Protein AF-Q0JE43-F1 (afdb_monomer_lite)

InterPro domains:
  IPR021109 Aspartic peptidase domain superfamily [G3DSA:2.40.70.10] (1-69)
  IPR021109 Aspartic peptidase domain superfamily [SSF50630] (2-69)

Radius of gyration: 16.01 Å; chains: 1; bounding box: 33×33×42 Å

Structure (mmCIF, N/CA/C/O backbone):
data_AF-Q0JE43-F1
#
_entry.id   AF-Q0JE43-F1
#
loop_
_atom_site.group_PDB
_atom_site.id
_atom_site.type_symbol
_atom_site.label_atom_id
_atom_site.label_alt_id
_atom_site.label_comp_id
_atom_site.label_asym_id
_atom_site.label_entity_id
_atom_site.label_seq_id
_atom_site.pdbx_PDB_ins_code
_ato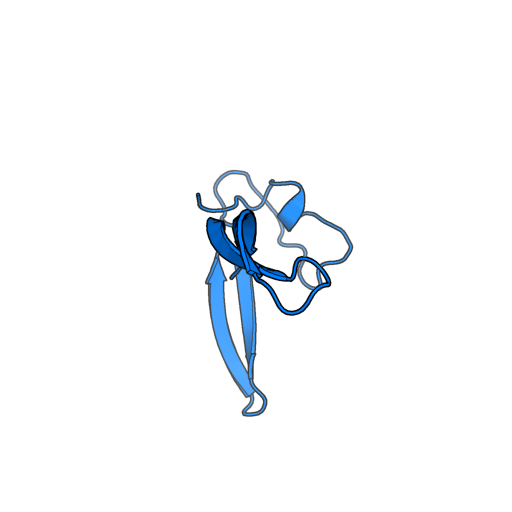m_site.Cartn_x
_atom_site.Cartn_y
_atom_site.Cartn_z
_atom_site.occupancy
_atom_site.B_iso_or_equiv
_atom_site.auth_seq_id
_atom_site.auth_comp_id
_atom_site.auth_asym_id
_atom_site.auth_atom_id
_atom_site.pdbx_PDB_model_num
ATOM 1 N N . LYS A 1 1 ? -6.606 7.555 -5.343 1.00 93.38 1 LYS A N 1
ATOM 2 C CA . LYS A 1 1 ? -5.595 8.327 -6.123 1.00 93.38 1 LYS A CA 1
ATOM 3 C C . LYS A 1 1 ? -4.377 7.439 -6.366 1.00 93.38 1 LYS A C 1
ATOM 5 O O . LYS A 1 1 ? -3.901 6.853 -5.408 1.00 93.38 1 LYS A O 1
ATOM 10 N N . VAL A 1 2 ? -3.865 7.333 -7.596 1.00 94.06 2 VAL A N 1
ATOM 11 C CA . VAL A 1 2 ? -2.631 6.563 -7.862 1.00 94.06 2 VAL A CA 1
ATOM 12 C C . VAL A 1 2 ? -1.407 7.320 -7.339 1.00 94.06 2 VAL A C 1
ATOM 14 O O . VAL A 1 2 ? -1.331 8.539 -7.507 1.00 94.06 2 VAL A O 1
ATOM 17 N N . VAL A 1 3 ? -0.483 6.606 -6.695 1.00 93.56 3 VAL A N 1
ATOM 18 C CA . VAL A 1 3 ? 0.771 7.158 -6.167 1.00 93.56 3 VAL A CA 1
ATOM 19 C C . VAL A 1 3 ? 1.803 7.230 -7.282 1.00 93.56 3 VAL A C 1
ATOM 21 O O . VAL A 1 3 ? 2.018 6.262 -8.019 1.00 93.56 3 VAL A O 1
ATOM 24 N N . LYS A 1 4 ? 2.440 8.387 -7.415 1.00 92.25 4 LYS A N 1
ATOM 25 C CA . LYS A 1 4 ? 3.503 8.594 -8.389 1.00 92.25 4 LYS A CA 1
ATOM 26 C C . LYS A 1 4 ? 4.832 8.108 -7.847 1.00 92.25 4 LYS A C 1
ATOM 28 O O . LYS A 1 4 ? 5.043 8.016 -6.641 1.00 92.25 4 LYS A O 1
ATOM 33 N N . CYS A 1 5 ? 5.737 7.801 -8.758 1.00 89.19 5 CYS A N 1
ATOM 34 C CA . CYS A 1 5 ? 7.065 7.350 -8.403 1.00 89.19 5 CYS A CA 1
ATOM 35 C C . CYS A 1 5 ? 7.827 8.400 -7.562 1.00 89.19 5 CYS A C 1
ATOM 37 O O . CYS A 1 5 ? 8.561 8.034 -6.651 1.00 89.19 5 CYS A O 1
ATOM 39 N N . ASP A 1 6 ? 7.653 9.696 -7.837 1.00 88.25 6 ASP A N 1
ATOM 40 C CA . ASP A 1 6 ? 8.346 10.790 -7.144 1.00 88.25 6 ASP A CA 1
ATOM 41 C C . ASP A 1 6 ? 7.661 11.223 -5.838 1.00 88.25 6 ASP A C 1
ATOM 43 O O . ASP A 1 6 ? 8.175 12.084 -5.122 1.00 88.25 6 ASP A O 1
ATOM 47 N N . ASP A 1 7 ? 6.525 10.611 -5.485 1.00 89.62 7 ASP A N 1
ATOM 48 C CA . ASP A 1 7 ? 5.877 10.859 -4.202 1.00 89.62 7 ASP A CA 1
ATOM 49 C C . ASP A 1 7 ? 6.778 10.371 -3.050 1.00 89.62 7 ASP A C 1
ATOM 51 O O . ASP A 1 7 ? 7.401 9.307 -3.115 1.00 89.62 7 ASP A O 1
ATOM 55 N N . MET A 1 8 ? 6.783 11.112 -1.935 1.00 87.94 8 MET A N 1
ATOM 56 C CA . MET A 1 8 ? 7.558 10.789 -0.720 1.00 87.94 8 MET A CA 1
ATOM 57 C C . MET A 1 8 ? 7.360 9.349 -0.222 1.00 87.94 8 MET A C 1
ATOM 59 O O . MET A 1 8 ? 8.276 8.727 0.307 1.00 87.94 8 MET A O 1
ATOM 63 N N . PHE A 1 9 ? 6.157 8.798 -0.406 1.00 88.25 9 PHE A N 1
ATOM 64 C CA . PHE A 1 9 ? 5.841 7.423 -0.029 1.00 88.25 9 PHE A CA 1
ATOM 65 C C . PHE A 1 9 ? 6.671 6.410 -0.821 1.00 88.25 9 PHE A C 1
ATOM 67 O O . PHE A 1 9 ? 7.068 5.387 -0.263 1.00 88.25 9 PHE A O 1
ATOM 74 N N . CYS A 1 10 ? 6.911 6.683 -2.105 1.00 87.25 10 CYS A N 1
ATOM 75 C CA . CYS A 1 10 ? 7.604 5.786 -3.019 1.00 87.25 10 CYS A CA 1
ATOM 76 C C . CYS A 1 10 ? 9.128 5.922 -2.952 1.00 87.25 10 CYS A C 1
ATOM 78 O O . CYS A 1 10 ? 9.842 4.946 -3.143 1.00 87.25 10 CYS A O 1
ATOM 80 N N . THR A 1 11 ? 9.617 7.123 -2.641 1.00 86.31 11 THR A N 1
ATOM 81 C CA . THR A 1 11 ? 11.052 7.434 -2.565 1.00 86.31 11 THR A CA 1
ATOM 82 C C . THR A 1 11 ? 11.674 7.155 -1.193 1.00 86.31 11 THR A C 1
ATOM 84 O O . THR A 1 11 ? 12.889 7.293 -1.049 1.00 86.31 11 THR A O 1
ATOM 87 N N . SER A 1 12 ? 10.870 6.744 -0.201 1.00 83.19 12 SER A N 1
ATOM 88 C CA . SER A 1 12 ? 11.341 6.413 1.150 1.00 83.19 12 SER A CA 1
ATOM 89 C C . SER A 1 12 ? 12.470 5.367 1.126 1.00 83.19 12 SER A C 1
ATOM 91 O O . SER A 1 12 ? 12.313 4.339 0.462 1.00 83.19 12 SER A O 1
ATOM 93 N N . PRO A 1 13 ? 13.573 5.581 1.873 1.00 73.19 13 PRO A N 1
ATOM 94 C CA . PRO A 1 13 ? 14.712 4.660 1.920 1.00 73.19 13 PRO A CA 1
ATOM 95 C C . PRO A 1 13 ? 14.380 3.295 2.537 1.00 73.19 13 PRO A C 1
ATOM 97 O O . PRO A 1 13 ? 15.138 2.351 2.353 1.00 73.19 13 PRO A O 1
ATOM 100 N N . ASP A 1 14 ? 13.244 3.164 3.225 1.00 73.75 14 ASP A N 1
ATOM 101 C CA . ASP A 1 14 ? 12.793 1.893 3.806 1.00 73.75 14 ASP A CA 1
ATOM 102 C C . ASP A 1 14 ? 12.226 0.913 2.759 1.00 73.75 14 ASP A C 1
ATOM 104 O O . ASP A 1 14 ? 11.752 -0.169 3.111 1.00 73.75 14 ASP A O 1
ATOM 108 N N . ARG A 1 15 ? 12.213 1.282 1.469 1.00 70.00 15 ARG A N 1
ATOM 109 C CA . ARG A 1 15 ? 11.738 0.405 0.397 1.00 70.00 15 ARG A CA 1
ATOM 110 C C . ARG A 1 15 ? 12.866 -0.376 -0.247 1.00 70.00 15 ARG A C 1
ATOM 112 O O . ARG A 1 15 ? 13.859 0.180 -0.693 1.00 70.00 15 ARG A O 1
ATOM 119 N N . ASP A 1 16 ? 12.594 -1.663 -0.411 1.00 64.50 16 ASP A N 1
ATOM 120 C CA . ASP A 1 16 ? 13.480 -2.647 -1.036 1.00 64.50 16 ASP A CA 1
ATOM 121 C C . ASP A 1 16 ? 13.769 -2.349 -2.521 1.00 64.50 16 ASP A C 1
ATOM 123 O O . ASP A 1 16 ? 14.777 -2.777 -3.077 1.00 64.50 16 ASP A O 1
ATOM 127 N N . VAL A 1 17 ? 12.887 -1.585 -3.179 1.00 64.38 17 VAL A N 1
ATOM 128 C CA . VAL A 1 17 ? 13.037 -1.171 -4.576 1.00 64.38 17 VAL A CA 1
ATOM 129 C C . VAL A 1 17 ? 12.939 0.342 -4.649 1.00 64.38 17 VAL A C 1
ATOM 131 O O . VAL A 1 17 ? 11.861 0.912 -4.474 1.00 64.38 17 VAL A O 1
ATOM 134 N N . GLN A 1 18 ? 14.065 0.980 -4.954 1.00 65.19 18 GLN A N 1
ATOM 135 C CA . GLN A 1 18 ? 14.119 2.392 -5.303 1.00 65.19 18 GLN A CA 1
ATOM 136 C C . GLN A 1 18 ? 14.197 2.485 -6.833 1.00 65.19 18 GLN A C 1
ATOM 138 O O . GLN A 1 18 ? 15.268 2.280 -7.407 1.00 65.19 18 GLN A O 1
ATOM 143 N N . PRO A 1 19 ? 13.062 2.681 -7.529 1.00 64.12 19 PRO A N 1
ATOM 144 C CA . PRO A 1 19 ? 13.079 2.784 -8.980 1.00 64.12 19 PRO A CA 1
ATOM 145 C C . PRO A 1 19 ? 13.885 4.015 -9.404 1.00 64.12 19 PRO A C 1
ATOM 147 O O . PRO A 1 19 ? 13.799 5.065 -8.765 1.00 64.12 19 PRO A O 1
ATOM 150 N N . GLU A 1 20 ? 14.630 3.919 -10.510 1.00 70.94 20 GLU A N 1
ATOM 151 C CA . GLU A 1 20 ? 15.105 5.122 -11.196 1.00 70.94 20 GLU A CA 1
ATOM 152 C C . GLU A 1 20 ? 13.882 5.922 -11.644 1.00 70.94 20 GLU A C 1
ATOM 154 O O . GLU A 1 20 ? 13.114 5.519 -12.521 1.00 70.94 20 GLU A O 1
ATOM 159 N N . CYS A 1 21 ? 13.639 7.017 -10.935 1.00 72.44 21 CYS A N 1
ATOM 160 C CA . CYS A 1 21 ? 12.314 7.583 -10.849 1.00 72.44 21 CYS A CA 1
ATOM 161 C C . CYS A 1 21 ? 12.134 8.818 -11.728 1.00 72.44 21 CYS A C 1
ATOM 163 O O . CYS A 1 21 ? 12.974 9.716 -11.740 1.00 72.44 21 CYS A O 1
ATOM 165 N N . ASN A 1 22 ? 10.993 8.909 -12.414 1.00 76.00 22 ASN A N 1
ATOM 166 C CA . ASN A 1 22 ? 10.539 10.141 -13.050 1.00 76.00 22 ASN A CA 1
ATOM 167 C C . ASN A 1 22 ? 9.046 10.383 -12.763 1.00 76.00 22 ASN A C 1
ATOM 169 O O . ASN A 1 22 ? 8.299 9.454 -12.461 1.00 76.00 22 ASN A O 1
ATOM 173 N N . THR A 1 23 ? 8.597 11.633 -12.891 1.00 74.00 23 THR A N 1
ATOM 174 C CA . THR A 1 23 ? 7.235 12.084 -12.523 1.00 74.00 23 THR A CA 1
ATOM 175 C C . THR A 1 23 ? 6.104 11.523 -13.403 1.00 74.00 23 THR A C 1
ATOM 177 O O . THR A 1 23 ? 4.915 11.743 -13.124 1.00 74.00 23 THR A O 1
ATOM 180 N N . SER A 1 24 ? 6.464 10.815 -14.481 1.00 81.56 24 SER A N 1
ATOM 181 C CA . SER A 1 24 ? 5.540 10.114 -15.383 1.00 81.56 24 SER A CA 1
ATOM 182 C C . SER A 1 24 ? 5.349 8.642 -15.003 1.00 81.56 24 SER A C 1
ATOM 184 O O . SER A 1 24 ? 4.423 8.008 -15.506 1.00 81.56 24 SER A O 1
ATOM 186 N N . LEU A 1 25 ? 6.185 8.100 -14.112 1.00 89.25 25 LEU A N 1
ATOM 187 C CA . LEU A 1 25 ? 6.085 6.726 -13.629 1.00 89.25 25 LEU A CA 1
ATOM 188 C C . LEU A 1 25 ? 5.176 6.626 -12.398 1.00 89.25 25 LEU A C 1
ATOM 190 O O . LEU A 1 25 ? 5.089 7.536 -11.569 1.00 89.25 25 LEU A O 1
ATOM 194 N N . LEU A 1 26 ? 4.504 5.482 -12.274 1.00 91.56 26 LEU A N 1
ATOM 195 C CA . LEU A 1 26 ? 3.727 5.120 -11.091 1.00 91.56 26 LEU A CA 1
ATOM 196 C C . LEU A 1 26 ? 4.629 4.463 -10.048 1.00 91.56 26 LEU A C 1
ATOM 198 O O . LEU A 1 26 ? 5.646 3.868 -10.399 1.00 91.56 26 LEU A O 1
ATOM 202 N N . CYS A 1 27 ? 4.241 4.540 -8.778 1.00 91.31 27 CYS A N 1
ATOM 203 C CA . CYS A 1 27 ? 4.953 3.838 -7.721 1.00 91.31 27 CYS A CA 1
ATOM 204 C C . CYS A 1 27 ? 4.670 2.327 -7.789 1.00 91.31 27 CYS A C 1
ATOM 206 O O . CYS A 1 27 ? 3.520 1.942 -7.546 1.00 91.31 27 CYS A O 1
ATOM 208 N N . PRO A 1 28 ? 5.660 1.469 -8.103 1.00 89.50 28 PRO A N 1
ATOM 209 C CA . PRO A 1 28 ? 5.414 0.048 -8.309 1.00 89.50 28 PRO A CA 1
ATOM 210 C C . PRO A 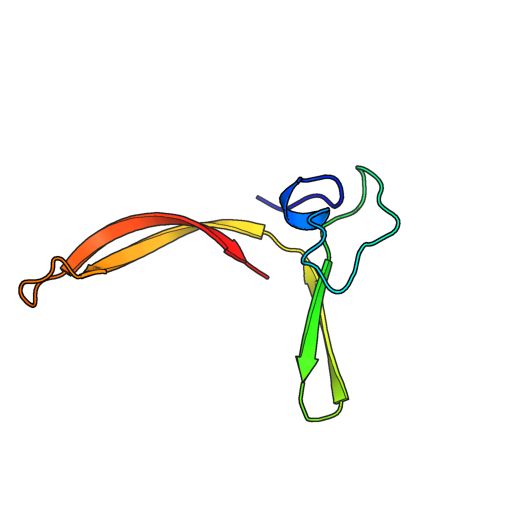1 28 ? 5.116 -0.666 -6.988 1.00 89.50 28 PRO A C 1
ATOM 212 O O . PRO A 1 28 ? 5.785 -0.443 -5.980 1.00 89.50 28 PRO A O 1
ATOM 215 N N . PHE A 1 29 ? 4.136 -1.565 -7.017 1.00 90.50 29 PHE A N 1
ATOM 216 C CA . PHE A 1 29 ? 3.904 -2.579 -5.992 1.00 90.50 29 PHE A CA 1
ATOM 217 C C . PHE A 1 29 ? 4.315 -3.938 -6.556 1.00 90.50 29 PHE A C 1
ATOM 219 O O . PHE A 1 29 ? 3.906 -4.289 -7.662 1.00 90.50 29 PHE A O 1
ATOM 226 N N . ILE A 1 30 ? 5.129 -4.691 -5.819 1.00 90.06 30 ILE A N 1
ATOM 227 C CA . ILE A 1 30 ? 5.590 -6.020 -6.229 1.00 90.06 30 ILE A CA 1
ATOM 228 C C . ILE A 1 30 ? 5.324 -6.980 -5.074 1.00 90.06 30 ILE A C 1
ATOM 230 O O . ILE A 1 30 ? 5.857 -6.794 -3.981 1.00 90.06 30 ILE A O 1
ATOM 234 N N . ALA A 1 31 ? 4.508 -8.002 -5.322 1.00 91.12 31 ALA A N 1
ATOM 235 C CA . ALA A 1 31 ? 4.258 -9.088 -4.383 1.00 91.12 31 ALA A CA 1
ATOM 236 C C . ALA A 1 31 ? 4.886 -10.372 -4.924 1.00 91.12 31 ALA A C 1
ATOM 238 O O . ALA A 1 31 ? 4.476 -10.856 -5.978 1.00 91.12 31 ALA A O 1
ATOM 239 N N . THR A 1 32 ? 5.863 -10.916 -4.200 1.0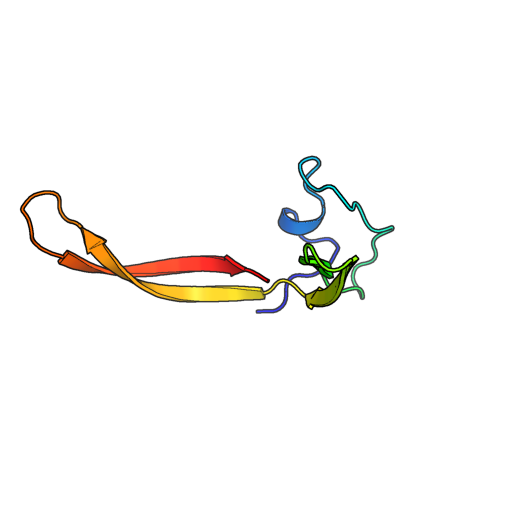0 93.62 32 THR A N 1
ATOM 240 C CA . THR A 1 32 ? 6.495 -12.205 -4.509 1.00 93.62 32 THR A CA 1
ATOM 241 C C . THR A 1 32 ? 5.895 -13.283 -3.618 1.00 93.62 32 THR A C 1
ATOM 243 O O . THR A 1 32 ? 5.829 -13.123 -2.398 1.00 93.62 32 THR A O 1
ATOM 246 N N . TYR A 1 33 ? 5.454 -14.379 -4.220 1.00 94.19 33 TYR A N 1
ATOM 247 C CA . TYR A 1 33 ? 4.824 -15.495 -3.525 1.00 94.19 33 TYR A CA 1
ATOM 248 C C . TYR A 1 33 ? 5.831 -16.622 -3.266 1.00 94.19 33 TYR A C 1
ATOM 250 O O . TYR A 1 33 ? 6.891 -16.704 -3.888 1.00 94.19 33 TYR A O 1
ATOM 258 N N . ALA A 1 34 ? 5.501 -17.517 -2.332 1.00 96.75 34 ALA A N 1
ATOM 259 C CA . ALA A 1 34 ? 6.390 -18.610 -1.928 1.00 96.75 34 ALA A CA 1
ATOM 260 C C . ALA A 1 34 ? 6.631 -19.659 -3.033 1.00 96.75 34 ALA A C 1
ATOM 262 O O . ALA A 1 34 ? 7.596 -20.414 -2.956 1.00 96.75 34 ALA A O 1
ATOM 263 N N . ASP A 1 35 ? 5.777 -19.704 -4.056 1.00 96.81 35 ASP A N 1
ATOM 264 C CA . ASP A 1 35 ? 5.936 -20.545 -5.249 1.00 96.81 35 ASP A CA 1
ATOM 265 C C . ASP A 1 35 ? 6.899 -19.942 -6.294 1.00 96.81 35 ASP A C 1
ATOM 267 O O . ASP A 1 35 ? 7.124 -20.536 -7.347 1.00 96.81 35 ASP A O 1
ATOM 271 N N . GLY A 1 36 ? 7.481 -18.773 -6.003 1.00 95.31 36 GLY A N 1
ATOM 272 C CA . GLY A 1 36 ? 8.386 -18.047 -6.892 1.00 95.31 36 GLY A CA 1
ATOM 273 C C . GLY A 1 36 ? 7.679 -17.175 -7.932 1.00 95.31 36 GLY A C 1
ATOM 274 O O . GLY A 1 36 ? 8.357 -16.483 -8.691 1.00 95.31 36 GLY A O 1
ATOM 275 N N . GLY A 1 37 ? 6.343 -17.176 -7.974 1.00 96.31 37 GLY A N 1
ATOM 276 C CA . GLY A 1 37 ? 5.571 -16.257 -8.801 1.00 96.31 37 GLY A CA 1
ATOM 277 C C . GLY A 1 37 ? 5.580 -14.831 -8.247 1.00 96.31 37 GLY A C 1
ATOM 278 O O . GLY A 1 37 ? 5.865 -14.598 -7.068 1.00 96.31 37 GLY A O 1
ATOM 279 N N . SER A 1 38 ? 5.226 -13.861 -9.091 1.00 94.75 38 SER A N 1
ATOM 280 C CA . SER A 1 38 ? 5.064 -12.473 -8.662 1.00 94.75 38 SER A CA 1
ATOM 281 C C . SER A 1 38 ? 3.933 -11.745 -9.383 1.00 94.75 38 SER A C 1
ATOM 283 O O . SER A 1 38 ? 3.608 -12.033 -10.536 1.00 94.75 38 SER A O 1
ATOM 285 N N . THR A 1 39 ? 3.347 -10.777 -8.681 1.00 94.38 39 THR A N 1
ATOM 286 C CA . THR A 1 39 ? 2.382 -9.817 -9.225 1.00 94.38 39 THR A CA 1
ATOM 287 C C . THR A 1 39 ? 2.986 -8.421 -9.171 1.00 94.38 39 THR A C 1
ATOM 289 O O . THR A 1 39 ? 3.552 -8.029 -8.150 1.00 94.38 39 THR A O 1
ATOM 292 N N . ILE A 1 40 ? 2.840 -7.665 -10.263 1.00 91.31 40 ILE A N 1
ATOM 293 C CA . ILE A 1 40 ? 3.290 -6.274 -10.371 1.00 91.31 40 ILE A CA 1
ATOM 294 C C . ILE A 1 40 ? 2.065 -5.376 -10.546 1.00 91.31 40 ILE A C 1
ATOM 296 O O . ILE A 1 40 ? 1.243 -5.596 -11.435 1.00 91.31 40 ILE A O 1
ATOM 300 N N . GLY A 1 41 ? 1.964 -4.355 -9.703 1.00 92.62 41 GLY A N 1
ATOM 301 C CA . GLY A 1 41 ? 0.910 -3.349 -9.716 1.00 92.62 41 GLY A CA 1
ATOM 302 C C . GLY A 1 41 ? 1.447 -1.964 -9.365 1.00 92.62 41 GLY A C 1
ATOM 303 O O . GLY A 1 41 ? 2.645 -1.697 -9.474 1.00 92.62 41 GLY A O 1
ATOM 304 N N . ALA A 1 42 ? 0.554 -1.076 -8.933 1.00 92.56 42 ALA A N 1
ATOM 305 C CA . ALA A 1 42 ? 0.907 0.264 -8.482 1.00 92.56 42 ALA A CA 1
ATOM 306 C C . ALA A 1 42 ? 0.218 0.588 -7.158 1.00 92.56 42 ALA A C 1
ATOM 308 O O . ALA A 1 42 ? -0.936 0.218 -6.949 1.00 92.56 42 ALA A O 1
ATOM 309 N N . PHE A 1 43 ? 0.906 1.331 -6.295 1.00 94.12 43 PHE A N 1
ATOM 310 C CA . PHE A 1 43 ? 0.314 1.810 -5.053 1.00 94.12 43 PHE A CA 1
ATOM 311 C C . PHE A 1 43 ? -0.765 2.865 -5.310 1.00 94.12 43 PHE A C 1
ATOM 313 O O . PHE A 1 43 ? -0.635 3.743 -6.171 1.00 94.12 43 PHE A O 1
ATOM 320 N N . VAL A 1 44 ? -1.812 2.824 -4.493 1.00 96.12 44 VAL A N 1
ATOM 321 C CA . VAL A 1 44 ? -2.892 3.809 -4.481 1.00 96.12 44 VAL A CA 1
ATOM 322 C C . VAL A 1 44 ? -3.124 4.314 -3.065 1.00 96.12 44 VAL A C 1
ATOM 324 O O . VAL A 1 44 ? -3.014 3.563 -2.104 1.00 96.12 44 VAL A O 1
ATOM 327 N N . THR A 1 45 ? -3.460 5.593 -2.937 1.00 97.12 45 THR A N 1
ATOM 328 C CA . THR A 1 45 ? -3.963 6.183 -1.695 1.00 97.12 45 THR A CA 1
ATOM 329 C C . THR A 1 45 ? -5.468 6.349 -1.798 1.00 97.12 45 THR A C 1
ATOM 331 O O . THR A 1 45 ? -5.946 6.994 -2.741 1.00 97.12 45 THR A O 1
ATOM 334 N N . ASP A 1 46 ? -6.203 5.805 -0.835 1.00 97.56 46 ASP A N 1
ATOM 335 C CA . ASP A 1 46 ? -7.656 5.936 -0.769 1.00 97.56 46 ASP A CA 1
ATOM 336 C C . ASP A 1 46 ? -8.171 6.069 0.671 1.00 97.56 46 ASP A C 1
ATOM 338 O O . ASP A 1 46 ? -7.450 5.835 1.645 1.00 97.56 46 ASP A O 1
ATOM 342 N N . LEU A 1 47 ? -9.432 6.477 0.787 1.00 97.88 47 LEU A N 1
ATOM 343 C CA . LEU A 1 47 ? -10.172 6.585 2.033 1.00 97.88 47 LEU A CA 1
ATOM 344 C C . LEU A 1 47 ? -10.763 5.221 2.398 1.00 97.88 47 LEU A C 1
ATOM 346 O O . LEU A 1 47 ? -11.653 4.703 1.728 1.00 97.88 47 LEU A O 1
ATOM 350 N N . VAL A 1 48 ? -10.271 4.646 3.491 1.00 97.12 48 VAL A N 1
ATOM 351 C CA . VAL A 1 48 ? -10.760 3.378 4.031 1.00 97.12 48 VAL A CA 1
ATOM 352 C C . VAL A 1 48 ? -11.723 3.664 5.173 1.00 97.12 48 VAL A C 1
ATOM 354 O O . VAL A 1 48 ? -11.381 4.370 6.123 1.00 97.12 48 VAL A O 1
ATOM 357 N N . HIS A 1 49 ? -12.915 3.081 5.087 1.00 97.19 49 HIS A N 1
ATOM 358 C CA . HIS A 1 49 ? -13.956 3.135 6.110 1.00 97.19 49 HIS A CA 1
ATOM 359 C C . HIS A 1 49 ? -13.893 1.869 6.972 1.00 97.19 49 HIS A C 1
ATOM 361 O O . HIS A 1 49 ? -13.905 0.761 6.436 1.00 97.19 49 HIS A O 1
ATOM 367 N N . TYR A 1 50 ? -13.819 2.007 8.296 1.00 95.50 50 TYR A N 1
ATOM 368 C CA . TYR A 1 50 ? -13.702 0.865 9.206 1.00 95.50 50 TYR A CA 1
ATOM 369 C C . TYR A 1 50 ? -14.287 1.151 10.593 1.00 95.50 50 TYR A C 1
ATOM 371 O O . TYR A 1 50 ? -14.530 2.293 10.974 1.00 95.50 50 TYR A O 1
ATOM 379 N N . ASN A 1 51 ? -14.500 0.088 11.367 1.00 96.50 51 ASN A N 1
ATOM 380 C CA . ASN A 1 51 ? -14.959 0.165 12.749 1.00 96.50 51 ASN A CA 1
ATOM 381 C C . ASN A 1 51 ? -13.760 0.074 13.702 1.00 96.50 51 ASN A C 1
ATOM 383 O O . ASN A 1 51 ? -13.136 -0.978 13.827 1.00 96.50 51 ASN A O 1
ATOM 387 N N . GLN A 1 52 ? -13.436 1.176 14.375 1.00 95.25 52 GLN A N 1
ATOM 388 C CA . GLN A 1 52 ? -12.356 1.250 15.356 1.00 95.25 52 GLN A CA 1
ATOM 389 C C . GLN A 1 52 ? -12.850 0.821 16.740 1.00 95.25 52 GLN A C 1
ATOM 391 O O . GLN A 1 52 ? -13.926 1.231 17.173 1.00 95.25 52 GLN A O 1
ATOM 396 N N . LEU A 1 53 ? -12.057 0.017 17.453 1.00 95.00 53 LEU A N 1
ATOM 397 C CA . LEU A 1 53 ? -12.341 -0.360 18.841 1.00 95.00 53 LEU A CA 1
ATOM 398 C C . LEU A 1 53 ? -12.173 0.850 19.770 1.00 95.00 53 LEU A C 1
ATOM 400 O O . LEU A 1 53 ? -11.131 1.502 19.751 1.00 95.00 53 LEU A O 1
ATOM 404 N N . SER 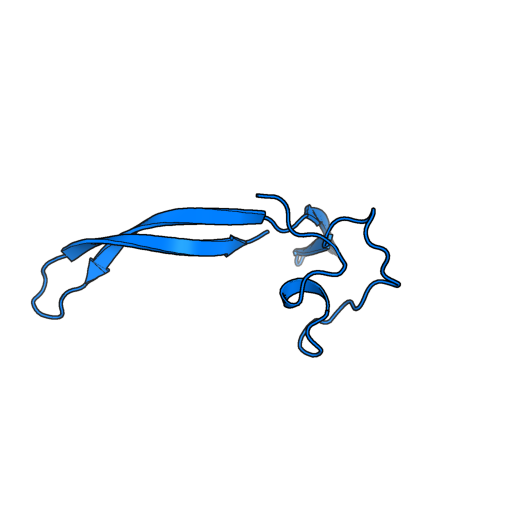A 1 54 ? -13.165 1.107 20.625 1.00 90.75 54 SER A N 1
ATOM 405 C CA . SER A 1 54 ? -13.164 2.231 21.579 1.00 90.75 54 SER A CA 1
ATOM 406 C C . SER A 1 54 ? -12.674 1.865 22.990 1.00 90.75 54 SER A C 1
ATOM 408 O O . SER A 1 54 ? -12.732 2.692 23.894 1.00 90.75 54 SER A O 1
ATOM 410 N N . GLY A 1 55 ? -12.188 0.635 23.204 1.00 83.69 55 GLY A N 1
ATOM 411 C CA . GLY A 1 55 ? -11.599 0.199 24.483 1.00 83.69 55 GLY A CA 1
ATOM 412 C C . GLY A 1 55 ? -12.592 -0.304 25.541 1.00 83.69 55 GLY A C 1
ATOM 413 O O . GLY A 1 55 ? -12.199 -0.600 26.662 1.00 83.69 55 GLY A O 1
ATOM 414 N N . ASN A 1 56 ? -13.869 -0.447 25.189 1.00 89.94 56 ASN A N 1
ATOM 415 C CA . ASN A 1 56 ? -14.957 -0.877 26.078 1.00 89.94 56 ASN A CA 1
ATOM 416 C C . ASN A 1 56 ? -15.836 -1.983 25.457 1.00 89.94 56 ASN A C 1
ATOM 418 O O . ASN A 1 56 ? -17.024 -2.078 25.753 1.00 89.94 56 ASN A O 1
ATOM 422 N N . GLY A 1 57 ? -15.270 -2.784 24.548 1.00 89.62 57 GLY A N 1
ATOM 423 C CA . GLY A 1 57 ? -16.013 -3.804 23.796 1.00 89.62 57 GLY A CA 1
ATOM 424 C C . GLY A 1 57 ? -16.959 -3.241 22.729 1.00 89.62 57 GLY A C 1
ATOM 425 O O . GLY A 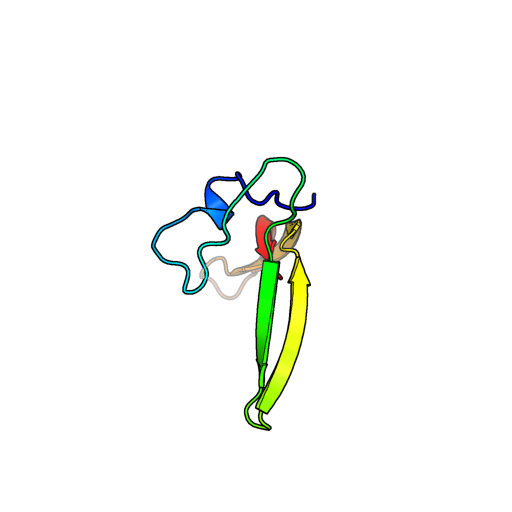1 57 ? -17.656 -4.010 22.075 1.00 89.62 57 GLY A O 1
ATOM 426 N N . LEU A 1 58 ? -16.976 -1.919 22.534 1.00 95.38 58 LEU A N 1
ATOM 427 C CA . LEU A 1 58 ? -17.718 -1.258 21.466 1.00 95.38 58 LEU A CA 1
ATOM 428 C C . LEU A 1 58 ? -16.793 -0.884 20.305 1.00 95.38 58 LEU A C 1
ATOM 430 O O . LEU A 1 58 ? -15.565 -0.807 20.436 1.00 95.38 58 LEU A O 1
ATOM 434 N N . THR A 1 59 ? -17.422 -0.635 19.162 1.00 96.50 59 THR A N 1
ATOM 435 C CA . THR A 1 59 ? -16.773 -0.113 17.964 1.00 96.50 59 THR A CA 1
ATOM 436 C C . THR A 1 59 ? -17.426 1.182 17.513 1.00 96.50 59 THR A C 1
ATOM 438 O O . THR A 1 59 ? -18.639 1.344 17.651 1.00 96.50 59 THR A O 1
ATOM 441 N N . GLN A 1 60 ? -16.646 2.054 16.886 1.00 95.94 60 GLN A N 1
ATOM 442 C CA . GLN A 1 60 ? -17.122 3.279 16.258 1.00 95.94 60 GLN A CA 1
ATOM 443 C C . GLN A 1 60 ? -16.681 3.334 14.793 1.00 95.94 60 GLN A C 1
ATOM 445 O O . GLN A 1 60 ? -15.520 3.068 14.485 1.00 95.94 60 GLN A O 1
ATOM 450 N N . SER A 1 61 ? -17.600 3.705 13.897 1.00 96.62 61 SER A N 1
ATOM 451 C CA . SER A 1 61 ? -17.272 3.931 12.486 1.00 96.62 61 SER A CA 1
ATOM 452 C C . SER A 1 61 ? -16.333 5.127 12.353 1.00 96.62 61 SER A C 1
ATOM 454 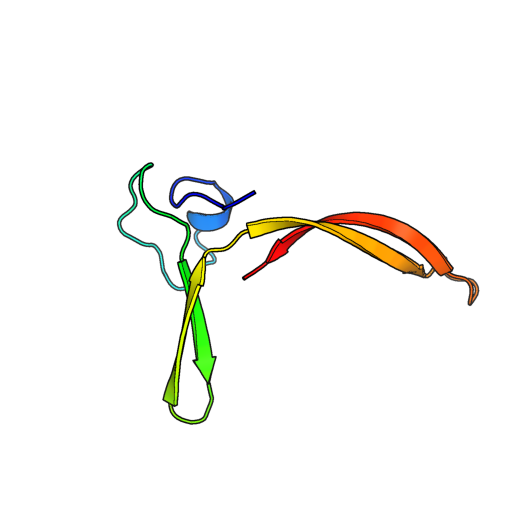O O . SER A 1 61 ? -16.617 6.205 12.875 1.00 96.62 61 SER A O 1
ATOM 456 N N . THR A 1 62 ? -15.240 4.947 11.623 1.00 96.56 62 THR A N 1
ATOM 457 C CA . THR A 1 62 ? -14.238 5.977 11.351 1.00 96.56 62 THR A CA 1
ATOM 458 C C . THR A 1 62 ? -13.586 5.748 9.990 1.00 96.56 62 THR A C 1
ATOM 460 O O . THR A 1 62 ? -13.780 4.707 9.357 1.00 96.56 62 THR A O 1
ATOM 463 N N . ASN A 1 63 ? -12.809 6.732 9.538 1.00 97.12 63 ASN A N 1
ATOM 464 C CA . ASN A 1 63 ? -12.157 6.709 8.240 1.00 97.12 63 ASN A CA 1
ATOM 465 C C . ASN A 1 63 ? -10.682 7.076 8.373 1.00 97.12 63 ASN A C 1
ATOM 467 O O . ASN A 1 63 ? -10.324 7.947 9.166 1.00 97.12 63 ASN A O 1
ATOM 471 N N . THR A 1 64 ? -9.838 6.475 7.540 1.00 96.75 64 THR A N 1
ATOM 472 C CA . THR A 1 64 ? -8.432 6.867 7.424 1.00 96.75 64 THR A CA 1
ATOM 473 C C . THR A 1 64 ? -7.986 6.889 5.970 1.00 96.75 64 THR A C 1
ATOM 475 O O . THR A 1 64 ? -8.483 6.122 5.147 1.00 96.75 64 THR A O 1
ATOM 478 N N . SER A 1 65 ? -7.051 7.780 5.650 1.00 96.81 65 SER A N 1
ATOM 479 C CA . SER A 1 65 ? -6.371 7.776 4.357 1.00 96.81 65 SER A CA 1
ATOM 480 C C . SER A 1 65 ? -5.225 6.774 4.425 1.00 96.81 65 SER A C 1
ATOM 482 O O . SER A 1 65 ? -4.285 6.969 5.195 1.00 96.81 65 SER A O 1
ATOM 484 N N . LEU A 1 66 ? -5.290 5.722 3.614 1.00 95.69 66 LEU A N 1
ATOM 485 C CA . LEU A 1 66 ? -4.299 4.652 3.588 1.00 95.69 66 LEU A CA 1
ATOM 486 C C . LEU A 1 66 ? -3.709 4.523 2.185 1.00 95.69 66 LEU A C 1
ATOM 488 O O . LEU A 1 66 ? -4.439 4.592 1.197 1.00 95.69 66 LEU A O 1
ATOM 492 N N . THR A 1 67 ? -2.400 4.289 2.099 1.00 95.31 67 THR A N 1
ATOM 493 C CA . THR A 1 67 ? -1.757 3.868 0.852 1.00 95.31 67 THR A CA 1
ATOM 494 C C . THR A 1 67 ? -1.536 2.359 0.862 1.00 95.31 67 THR A C 1
ATOM 496 O O . THR A 1 67 ? -0.912 1.846 1.789 1.00 95.31 67 THR A O 1
ATOM 499 N N . PHE A 1 68 ? -2.023 1.658 -0.160 1.00 93.69 68 PHE A N 1
ATOM 500 C CA . PHE A 1 68 ? -1.951 0.199 -0.286 1.00 93.69 68 PHE A CA 1
ATOM 501 C C . PHE A 1 68 ? -1.709 -0.225 -1.741 1.00 93.69 68 PHE A C 1
ATOM 503 O O . PHE A 1 68 ? -1.872 0.580 -2.662 1.00 93.69 68 PHE A O 1
ATOM 510 N N . GLY A 1 69 ? -1.241 -1.459 -1.925 1.00 91.06 69 GLY A N 1
ATOM 511 C CA . GLY A 1 69 ? -0.894 -2.068 -3.209 1.00 91.06 69 GLY A CA 1
ATOM 512 C C . GLY A 1 69 ? -1.315 -3.526 -3.235 1.00 91.06 69 GLY A C 1
ATOM 513 O O . GLY A 1 69 ? -1.390 -4.116 -2.131 1.00 91.06 69 GLY A O 1
#

Organism: Oryza sativa subsp. japonica (NCBI:txid39947)

Foldseek 3Di:
DFAACPDPVLCDPPDPDNPPHDRPHTRWDWDADPVRDIDIDGKDWDKDWDWPDPPPPHTDIDIDTDIDD

Secondary structure (DSSP, 8-state):
-BPBTTSHHHH-TT-S------TTSB-EEEEE-TTS-EEEEE-EEEEEEEEEE-SSS-EEEEEEEEEE-

pLDDT: mean 89.22, std 9.3, range [64.12, 97.88]

Sequence (69 aa):
KVVKCDDMFCTSPDRDVQPECNTSLLCPFIATYADGGSTIGAFVTDLVHYNQLSGNGLTQSTNTSLTFG